Protein AF-A0A395CW14-F1 (afdb_monomer_lite)

Radius of gyration: 14.98 Å; chains: 1; bounding box: 39×24×45 Å

pLDDT: mean 94.55, std 5.89, range [63.41, 98.5]

Foldseek 3Di:
DVVVVVVVVVVVLVVLLVVDPQQVVCVVPPQADPCLSVDLALVSLVSSLVSLVVQLVVLVVCVVPPPRDPVSNSSSVSNNVSSVVSSVVSVVVVVD

Sequence (96 aa):
MAAHARKALETSLSASVAAYRRTEFLRAFHRLSAETIAAETTEAARAILRELERALRAERARAGHWTYDLDRHISLLVAFRAEQARAARIGAKIRR

Structure (mmCIF, N/CA/C/O backbone):
data_AF-A0A395CW14-F1
#
_entry.id   AF-A0A395CW14-F1
#
loop_
_atom_site.group_PDB
_atom_site.id
_atom_site.type_symbol
_atom_site.label_atom_id
_atom_site.label_alt_id
_atom_site.label_comp_id
_atom_site.label_asym_id
_atom_site.label_entity_id
_atom_site.label_seq_id
_atom_site.pdbx_PDB_ins_code
_atom_site.Cartn_x
_atom_site.Cartn_y
_atom_site.Cartn_z
_atom_site.occupancy
_atom_site.B_iso_or_equiv
_atom_site.auth_seq_id
_atom_site.auth_comp_id
_atom_site.auth_asym_id
_atom_site.auth_atom_id
_atom_site.pdbx_PDB_model_num
ATOM 1 N N . MET A 1 1 ? -3.590 7.262 -30.203 1.00 63.62 1 MET A N 1
ATOM 2 C CA . MET A 1 1 ? -2.984 6.069 -29.562 1.00 63.62 1 MET A CA 1
ATOM 3 C C . MET A 1 1 ? -2.632 6.280 -28.085 1.00 63.62 1 MET A C 1
ATOM 5 O O . MET A 1 1 ? -3.138 5.524 -27.267 1.00 63.62 1 MET A O 1
ATOM 9 N N . ALA A 1 2 ? -1.866 7.313 -27.706 1.00 78.69 2 ALA A N 1
ATOM 10 C CA . ALA A 1 2 ? -1.435 7.530 -26.311 1.00 78.69 2 ALA A CA 1
ATOM 11 C C . ALA A 1 2 ? -2.580 7.602 -25.271 1.00 78.69 2 ALA A C 1
ATOM 13 O O . ALA A 1 2 ? -2.474 7.024 -24.192 1.00 78.69 2 ALA A O 1
ATOM 14 N N . ALA A 1 3 ? -3.709 8.238 -25.609 1.00 86.81 3 ALA A N 1
ATOM 15 C CA . ALA A 1 3 ? -4.866 8.333 -24.709 1.00 86.81 3 ALA A CA 1
ATOM 16 C C . ALA A 1 3 ? -5.520 6.970 -24.401 1.00 86.81 3 ALA A C 1
ATOM 18 O O . ALA A 1 3 ? -5.942 6.723 -23.275 1.00 86.81 3 ALA A O 1
ATOM 19 N N . HIS A 1 4 ? -5.567 6.067 -25.385 1.00 90.00 4 HIS A N 1
ATOM 20 C CA . HIS A 1 4 ? -6.152 4.734 -25.209 1.00 90.00 4 HIS A CA 1
ATOM 21 C C . HIS A 1 4 ? -5.245 3.847 -24.349 1.00 90.00 4 HIS A C 1
ATOM 23 O O . HIS A 1 4 ? -5.732 3.166 -23.451 1.00 90.00 4 HIS A O 1
ATOM 29 N N . ALA A 1 5 ? -3.927 3.926 -24.565 1.00 90.06 5 ALA A N 1
ATOM 30 C CA . ALA A 1 5 ? -2.941 3.224 -23.747 1.00 90.06 5 ALA A CA 1
ATOM 31 C C . ALA A 1 5 ? -3.001 3.665 -22.277 1.00 90.06 5 ALA A C 1
ATOM 33 O O . ALA A 1 5 ? -3.029 2.829 -21.376 1.00 90.06 5 ALA A O 1
ATOM 34 N N . ARG A 1 6 ? -3.105 4.978 -22.029 1.00 92.94 6 ARG A N 1
ATOM 35 C CA . ARG A 1 6 ? -3.273 5.513 -20.674 1.00 92.94 6 ARG A CA 1
ATOM 36 C C . ARG A 1 6 ? -4.542 4.990 -20.004 1.00 92.94 6 ARG A C 1
ATOM 38 O O . ARG A 1 6 ? -4.471 4.519 -18.875 1.00 92.94 6 ARG A O 1
ATOM 45 N N . LYS A 1 7 ? -5.677 5.035 -20.707 1.00 93.75 7 LYS A N 1
ATOM 46 C CA . LYS A 1 7 ? -6.955 4.544 -20.178 1.00 93.75 7 LYS A CA 1
ATOM 47 C C . LYS A 1 7 ? -6.880 3.058 -19.818 1.00 93.75 7 LYS A C 1
ATOM 49 O O . LYS A 1 7 ? -7.303 2.680 -18.733 1.00 93.75 7 LYS A O 1
ATOM 54 N N . ALA A 1 8 ? -6.296 2.234 -20.688 1.00 93.88 8 ALA A N 1
ATOM 55 C CA . ALA A 1 8 ? -6.107 0.809 -20.424 1.00 93.88 8 ALA A CA 1
ATOM 56 C C . ALA A 1 8 ? -5.228 0.560 -19.185 1.00 93.88 8 ALA A C 1
ATOM 58 O O . ALA A 1 8 ? -5.577 -0.264 -18.339 1.00 93.88 8 ALA A O 1
ATOM 59 N N . LEU A 1 9 ? -4.133 1.315 -19.034 1.00 90.88 9 LEU A N 1
ATOM 60 C CA . LEU A 1 9 ? -3.267 1.241 -17.856 1.00 90.88 9 LEU A CA 1
ATOM 61 C C . LEU A 1 9 ? -4.009 1.638 -16.573 1.00 90.88 9 LEU A C 1
ATOM 63 O O . LEU A 1 9 ? -3.901 0.949 -15.563 1.00 90.88 9 LEU A O 1
ATOM 67 N N . GLU A 1 10 ? -4.771 2.731 -16.605 1.00 93.19 10 GLU A N 1
ATOM 68 C CA . GLU A 1 10 ? -5.565 3.188 -15.461 1.00 93.19 10 GLU A CA 1
ATOM 69 C C . GLU A 1 10 ? -6.616 2.142 -15.057 1.00 93.19 10 GLU A C 1
ATOM 71 O O . GLU A 1 10 ? -6.754 1.847 -13.868 1.00 93.19 10 GLU A O 1
ATOM 76 N N . THR A 1 11 ? -7.292 1.517 -16.029 1.00 95.44 11 THR A N 1
ATOM 77 C CA . THR A 1 11 ? -8.221 0.404 -15.783 1.00 95.44 11 THR A CA 1
ATOM 78 C C . THR A 1 11 ? -7.513 -0.792 -15.151 1.00 95.44 11 THR A C 1
ATOM 80 O O . THR A 1 11 ? -7.975 -1.294 -14.127 1.00 95.44 11 THR A O 1
ATOM 83 N N . SER A 1 12 ? -6.374 -1.217 -15.706 1.00 94.50 12 SER A N 1
ATOM 84 C CA . SER A 1 12 ? -5.598 -2.332 -15.152 1.00 94.50 12 SER A CA 1
ATOM 85 C C . SER A 1 12 ? -5.141 -2.042 -13.725 1.00 94.50 12 SER A C 1
ATOM 87 O O . SER A 1 12 ? -5.238 -2.902 -12.858 1.00 94.50 12 SER A O 1
ATOM 89 N N . LEU A 1 13 ? -4.679 -0.822 -13.455 1.00 92.75 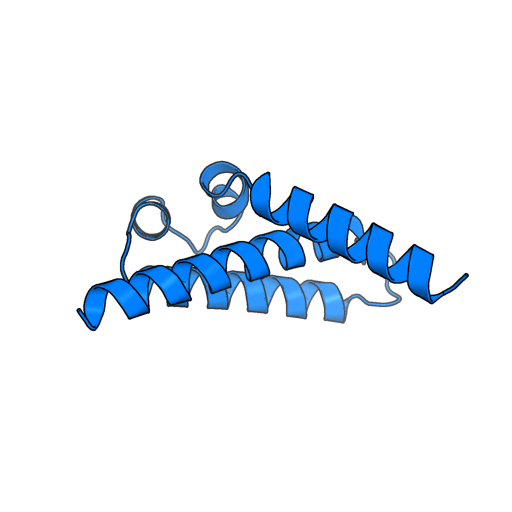13 LEU A N 1
ATOM 90 C CA . LEU A 1 13 ? -4.203 -0.434 -12.135 1.00 92.75 13 LEU A CA 1
ATOM 91 C C . LEU A 1 13 ? -5.341 -0.368 -11.112 1.00 92.75 13 LEU A C 1
ATOM 93 O O . LEU A 1 13 ? -5.164 -0.784 -9.969 1.00 92.75 13 LEU A O 1
ATOM 97 N N . SER A 1 14 ? -6.513 0.122 -11.521 1.00 94.38 14 SER A N 1
ATOM 98 C CA . SER A 1 14 ? -7.715 0.108 -10.686 1.00 94.38 14 SER A CA 1
ATOM 99 C C . SER A 1 14 ? -8.144 -1.322 -10.345 1.00 94.38 14 SER A C 1
ATOM 101 O O . SER A 1 14 ? -8.418 -1.605 -9.178 1.00 94.38 14 SER A O 1
ATOM 103 N N . ALA A 1 15 ? -8.111 -2.236 -11.321 1.00 95.56 15 ALA A N 1
ATOM 104 C CA . ALA A 1 15 ? -8.383 -3.653 -11.095 1.00 95.56 15 ALA A CA 1
ATOM 105 C C . ALA A 1 15 ? -7.368 -4.284 -10.125 1.00 95.56 15 ALA A C 1
ATOM 107 O O . ALA A 1 15 ? -7.769 -4.974 -9.190 1.00 95.56 15 ALA A O 1
ATOM 108 N N . SER A 1 16 ? -6.072 -3.985 -10.267 1.00 95.75 16 SER A N 1
ATOM 109 C CA . SER A 1 16 ? -5.040 -4.474 -9.342 1.00 95.75 16 SER A CA 1
ATOM 110 C C . SER A 1 16 ? -5.226 -3.947 -7.917 1.00 95.75 16 SER A C 1
ATOM 112 O O . SER A 1 16 ? -5.056 -4.698 -6.960 1.00 95.75 16 SER A O 1
ATOM 114 N N . VAL A 1 17 ? -5.616 -2.677 -7.753 1.00 96.75 17 VAL A N 1
ATOM 115 C CA . VAL A 1 17 ? -5.950 -2.101 -6.437 1.00 96.75 17 VAL A CA 1
ATOM 116 C C . VAL A 1 17 ? -7.159 -2.803 -5.819 1.00 96.75 17 VAL A C 1
ATOM 118 O O . VAL A 1 17 ? -7.152 -3.065 -4.619 1.00 96.75 17 VAL A O 1
ATOM 121 N N . ALA A 1 18 ? -8.175 -3.144 -6.614 1.00 94.38 18 ALA A N 1
ATOM 122 C CA . ALA A 1 18 ? -9.331 -3.900 -6.135 1.00 94.38 18 ALA A CA 1
ATOM 123 C C . ALA A 1 18 ? -8.978 -5.353 -5.760 1.00 94.38 18 ALA A C 1
ATOM 125 O O . ALA A 1 18 ? -9.526 -5.885 -4.797 1.00 94.38 18 ALA A O 1
ATOM 126 N N . ALA A 1 19 ? -8.042 -5.979 -6.479 1.00 96.00 19 ALA A N 1
ATOM 127 C CA . ALA A 1 19 ? -7.586 -7.350 -6.239 1.00 96.00 19 ALA A CA 1
ATOM 128 C C . ALA A 1 19 ? -6.517 -7.477 -5.133 1.00 96.00 19 ALA A C 1
ATOM 130 O O . ALA A 1 19 ? -6.070 -8.583 -4.824 1.00 96.00 19 ALA A O 1
ATOM 131 N N . TYR A 1 20 ? -6.086 -6.364 -4.537 1.00 97.31 20 TYR A N 1
ATOM 132 C CA . TYR A 1 20 ? -5.025 -6.335 -3.536 1.00 97.31 20 TYR A CA 1
ATOM 133 C C . TYR A 1 20 ? -5.377 -7.147 -2.276 1.00 97.31 20 TYR A C 1
ATOM 135 O O . TYR A 1 20 ? -6.256 -6.796 -1.483 1.00 97.31 20 TYR A O 1
ATOM 143 N N . ARG A 1 21 ? -4.618 -8.225 -2.047 1.00 97.19 21 ARG A N 1
ATOM 144 C CA . ARG A 1 21 ? -4.740 -9.099 -0.873 1.00 97.19 21 ARG A CA 1
ATOM 145 C C . ARG A 1 21 ? -3.905 -8.578 0.290 1.00 97.19 21 ARG A C 1
ATOM 147 O O . ARG A 1 21 ? -2.786 -9.022 0.543 1.00 97.19 21 ARG A O 1
ATOM 154 N N . ARG A 1 22 ? -4.488 -7.628 1.019 1.00 96.81 22 ARG A N 1
ATOM 155 C CA . ARG A 1 22 ? -3.839 -6.871 2.097 1.00 96.81 22 ARG A CA 1
ATOM 156 C C . ARG A 1 22 ? -3.011 -7.703 3.071 1.00 96.81 22 ARG A C 1
ATOM 158 O O . ARG A 1 22 ? -1.836 -7.421 3.278 1.00 96.81 22 ARG A O 1
ATOM 165 N N . THR A 1 23 ? -3.622 -8.710 3.685 1.00 96.50 23 THR A N 1
ATOM 166 C CA . THR A 1 23 ? -2.962 -9.493 4.735 1.00 96.50 23 THR A CA 1
ATOM 167 C C . THR A 1 23 ? -1.803 -10.323 4.190 1.00 96.50 23 THR A C 1
ATOM 169 O O . THR A 1 23 ? -0.774 -10.413 4.847 1.00 96.50 23 THR A O 1
ATOM 172 N N . GLU A 1 24 ? -1.942 -10.908 3.000 1.00 96.62 24 GLU A N 1
ATOM 173 C CA . GLU A 1 24 ? -0.872 -11.685 2.360 1.00 96.62 24 GLU A CA 1
ATOM 174 C C . GLU A 1 24 ? 0.316 -10.784 2.008 1.00 96.62 24 GLU A C 1
ATOM 176 O O . GLU A 1 24 ? 1.457 -11.106 2.331 1.00 96.62 24 GLU A O 1
ATOM 181 N N . PHE A 1 25 ? 0.041 -9.613 1.431 1.00 97.81 25 PHE A N 1
ATOM 182 C CA . PHE A 1 25 ? 1.076 -8.674 1.013 1.00 97.81 25 PHE A CA 1
ATOM 183 C C . PHE A 1 25 ? 1.832 -8.058 2.198 1.00 97.81 25 PHE A C 1
ATOM 185 O O . PHE A 1 25 ? 3.063 -8.027 2.217 1.00 97.81 25 PHE A O 1
ATOM 192 N N . LEU A 1 26 ? 1.109 -7.576 3.216 1.00 97.94 26 LEU A N 1
ATOM 193 C CA . LEU A 1 26 ? 1.720 -6.875 4.348 1.00 97.94 26 LEU A CA 1
ATOM 194 C C . LEU A 1 26 ? 2.502 -7.805 5.283 1.00 97.94 26 LEU A C 1
ATOM 196 O O . LEU A 1 26 ? 3.414 -7.332 5.957 1.00 97.94 26 LEU A O 1
ATOM 200 N N . ARG A 1 27 ? 2.230 -9.119 5.285 1.00 96.94 27 ARG A N 1
ATOM 201 C CA . ARG A 1 27 ? 3.018 -10.106 6.051 1.00 96.94 27 ARG A CA 1
A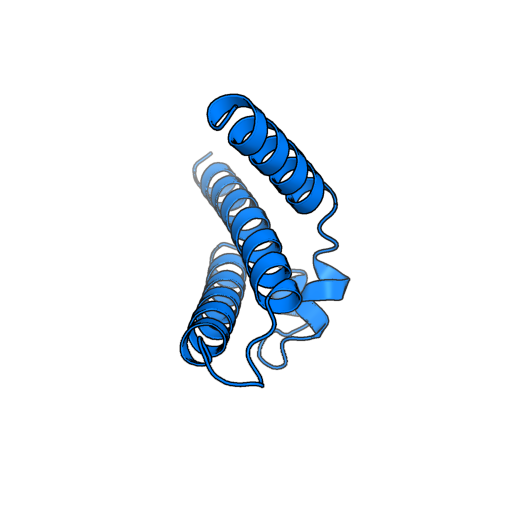TOM 202 C C . ARG A 1 27 ? 4.497 -10.142 5.658 1.00 96.94 27 ARG A C 1
ATOM 204 O O . ARG A 1 27 ? 5.319 -10.539 6.475 1.00 96.94 27 ARG A O 1
ATOM 211 N N . ALA A 1 28 ? 4.851 -9.703 4.449 1.00 95.69 28 ALA A N 1
ATOM 212 C CA . ALA A 1 28 ? 6.245 -9.611 4.017 1.00 95.69 28 ALA A CA 1
ATOM 213 C C . ALA A 1 28 ? 7.034 -8.480 4.717 1.00 95.69 28 ALA A C 1
ATOM 215 O O . ALA A 1 28 ? 8.262 -8.423 4.621 1.00 95.69 28 ALA A O 1
ATOM 216 N N . PHE A 1 29 ? 6.360 -7.566 5.423 1.00 97.19 29 PHE A N 1
ATOM 217 C CA . PHE A 1 29 ? 6.987 -6.438 6.107 1.00 97.19 29 PHE A CA 1
ATOM 218 C C . PHE A 1 29 ? 7.259 -6.772 7.574 1.00 97.19 29 PHE A C 1
ATOM 220 O O . PHE A 1 29 ? 6.393 -6.624 8.427 1.00 97.19 29 PHE A O 1
ATOM 227 N N . HIS A 1 30 ? 8.507 -7.118 7.893 1.00 94.56 30 HIS A N 1
ATOM 228 C CA . HIS A 1 30 ? 8.948 -7.451 9.258 1.00 94.56 30 HIS A CA 1
ATOM 229 C C . HIS A 1 30 ? 8.684 -6.365 10.321 1.00 94.56 30 HIS A C 1
ATOM 231 O O . HIS A 1 30 ? 8.675 -6.668 11.509 1.00 94.56 30 HIS A O 1
ATOM 237 N N . ARG A 1 31 ? 8.500 -5.096 9.923 1.00 95.50 31 ARG A N 1
ATOM 238 C CA . ARG A 1 31 ? 8.176 -3.990 10.846 1.00 95.50 31 ARG A CA 1
ATOM 239 C C . ARG A 1 31 ? 6.687 -3.856 11.157 1.00 95.50 31 ARG A C 1
ATOM 241 O O . ARG A 1 31 ? 6.325 -3.033 11.992 1.00 95.50 31 ARG A O 1
ATOM 248 N N . LEU A 1 32 ? 5.830 -4.608 10.471 1.00 97.38 32 LEU A N 1
ATOM 249 C CA . LEU A 1 32 ? 4.392 -4.603 10.694 1.00 97.38 32 LEU A CA 1
ATOM 250 C C . LEU A 1 32 ? 4.008 -5.864 11.466 1.00 97.38 32 LEU A C 1
ATOM 252 O O . LEU A 1 32 ? 4.177 -6.978 10.976 1.00 97.38 32 LEU A O 1
ATOM 256 N N . SER A 1 33 ? 3.479 -5.682 12.675 1.00 96.94 33 SER A N 1
ATOM 257 C CA . SER A 1 33 ? 2.943 -6.794 13.458 1.00 96.94 33 SER A CA 1
ATOM 258 C C . SER A 1 33 ? 1.581 -7.242 12.915 1.00 96.94 33 SER A C 1
ATOM 260 O O . SER A 1 33 ? 0.889 -6.478 12.232 1.00 96.94 33 SER A O 1
ATOM 262 N N . ALA A 1 34 ? 1.163 -8.467 13.243 1.00 96.69 34 ALA A N 1
ATOM 263 C CA . ALA A 1 34 ? -0.153 -8.970 12.852 1.00 96.69 34 ALA A CA 1
ATOM 264 C C . ALA A 1 34 ? -1.289 -8.103 13.425 1.00 96.69 34 ALA A C 1
ATOM 266 O O . ALA A 1 34 ? -2.276 -7.855 12.734 1.00 96.69 34 ALA A O 1
ATOM 267 N N . GLU A 1 35 ? -1.118 -7.576 14.639 1.00 96.88 35 GLU A N 1
ATOM 268 C CA . GLU A 1 35 ? -2.057 -6.660 15.295 1.00 96.88 35 GLU A CA 1
ATOM 269 C C . GLU A 1 35 ? -2.125 -5.324 14.554 1.00 96.88 35 GLU A C 1
ATOM 271 O O . GLU A 1 35 ? -3.212 -4.815 14.298 1.00 96.88 35 GLU A O 1
ATOM 276 N N . THR A 1 36 ? -0.973 -4.784 14.139 1.00 97.38 36 THR A N 1
ATOM 277 C CA . THR A 1 36 ? -0.910 -3.548 13.340 1.00 97.38 36 THR A CA 1
ATOM 278 C C . THR A 1 36 ? -1.607 -3.737 11.997 1.00 97.38 36 THR A C 1
ATOM 280 O O . THR A 1 36 ? -2.329 -2.856 11.538 1.00 97.38 36 THR A O 1
ATOM 283 N N . ILE A 1 37 ? -1.424 -4.899 11.365 1.00 97.00 37 ILE A N 1
ATOM 284 C CA . ILE A 1 37 ? -2.132 -5.237 10.132 1.00 97.00 37 ILE A CA 1
ATOM 285 C C . ILE A 1 37 ? -3.633 -5.359 10.426 1.00 97.00 37 ILE A C 1
ATOM 287 O O . ILE A 1 37 ? -4.426 -4.785 9.693 1.00 97.00 37 ILE A O 1
ATOM 291 N N . ALA A 1 38 ? -4.068 -6.043 11.479 1.00 95.44 38 ALA A N 1
ATOM 292 C CA . ALA A 1 38 ? -5.494 -6.224 11.768 1.00 95.44 38 ALA A CA 1
ATOM 293 C C . ALA A 1 38 ? -6.222 -4.935 12.209 1.00 95.44 38 ALA A C 1
ATOM 295 O O . ALA A 1 38 ? -7.432 -4.827 12.016 1.00 95.44 38 ALA A O 1
ATOM 296 N N . ALA A 1 39 ? -5.510 -3.964 12.783 1.00 95.19 39 ALA A N 1
ATOM 297 C CA . ALA A 1 39 ? -6.102 -2.758 13.351 1.00 95.19 39 ALA A CA 1
ATOM 298 C C . ALA A 1 39 ? -6.705 -1.804 12.297 1.00 95.19 39 ALA A C 1
ATOM 300 O O . ALA A 1 39 ? -6.076 -1.452 11.299 1.00 95.19 39 ALA A O 1
ATOM 301 N N . GLU A 1 40 ? -7.912 -1.305 12.582 1.00 93.38 40 GLU A N 1
ATOM 302 C CA . GLU A 1 40 ? -8.618 -0.276 11.797 1.00 93.38 40 GLU A CA 1
ATOM 303 C C . GLU A 1 40 ? -8.498 1.101 12.472 1.00 93.38 40 GLU A C 1
ATOM 305 O O . GLU A 1 40 ? -9.491 1.781 12.738 1.00 93.38 40 GLU A O 1
ATOM 310 N N . THR A 1 41 ? -7.266 1.500 12.798 1.00 95.31 41 THR A N 1
ATOM 311 C CA . THR A 1 41 ? -6.960 2.784 13.449 1.00 95.31 41 THR A CA 1
ATOM 312 C C . THR A 1 41 ? -6.144 3.693 12.534 1.00 95.31 41 THR A C 1
ATOM 314 O O . THR A 1 41 ? -5.489 3.246 11.586 1.00 95.31 41 THR A O 1
ATOM 317 N N . THR A 1 42 ? -6.159 4.997 12.817 1.00 95.31 42 THR A N 1
ATOM 318 C CA . THR A 1 42 ? -5.360 5.974 12.060 1.00 95.31 42 THR A CA 1
ATOM 319 C C . THR A 1 42 ? -3.863 5.717 12.239 1.00 95.31 42 THR A C 1
ATOM 321 O O . THR A 1 42 ? -3.080 5.874 11.302 1.00 95.31 42 THR A O 1
ATOM 324 N N . GLU A 1 43 ? -3.452 5.287 13.428 1.00 96.25 43 GLU A N 1
ATOM 325 C CA . GLU A 1 43 ? -2.069 4.988 13.794 1.00 96.25 43 GLU A CA 1
ATOM 326 C C . GLU A 1 43 ? -1.540 3.797 12.992 1.00 96.25 43 GLU A C 1
ATOM 328 O O . GLU A 1 43 ? -0.461 3.892 12.398 1.00 96.25 43 GLU A O 1
ATOM 333 N N . ALA A 1 44 ? -2.329 2.721 12.906 1.00 97.19 44 ALA A N 1
ATOM 334 C CA . ALA A 1 44 ? -2.008 1.540 12.113 1.00 97.19 44 ALA A CA 1
ATOM 335 C C . ALA A 1 44 ? -1.921 1.876 10.618 1.00 97.19 44 ALA A C 1
ATOM 337 O O . ALA A 1 44 ? -0.932 1.543 9.963 1.00 97.19 44 ALA A O 1
ATOM 338 N N . ALA A 1 45 ? -2.895 2.627 10.092 1.00 97.31 45 ALA A N 1
ATOM 339 C CA . ALA A 1 45 ? -2.883 3.073 8.701 1.00 97.31 45 ALA A CA 1
ATOM 340 C C . ALA A 1 45 ? -1.631 3.907 8.372 1.00 97.31 45 ALA A C 1
ATOM 342 O O . ALA A 1 45 ? -0.976 3.684 7.353 1.00 97.31 45 ALA A O 1
ATOM 343 N N . ARG A 1 46 ? -1.239 4.829 9.264 1.00 97.56 46 ARG A N 1
ATOM 344 C CA . ARG A 1 46 ? -0.004 5.614 9.112 1.00 97.56 46 ARG A CA 1
ATOM 345 C C . ARG A 1 46 ? 1.247 4.736 9.163 1.00 97.56 46 ARG A C 1
ATOM 347 O O . ARG A 1 46 ? 2.179 4.988 8.405 1.00 97.56 46 ARG A O 1
ATOM 354 N N . ALA A 1 47 ? 1.298 3.734 10.042 1.00 98.12 47 ALA A N 1
ATOM 355 C CA . ALA A 1 47 ? 2.435 2.818 10.132 1.00 98.12 47 ALA A CA 1
ATOM 356 C C . ALA A 1 47 ? 2.625 2.014 8.840 1.00 98.12 47 ALA A C 1
ATOM 358 O O . ALA A 1 47 ? 3.733 1.967 8.306 1.00 98.12 47 ALA A O 1
ATOM 359 N N . ILE A 1 48 ? 1.534 1.472 8.297 1.00 98.44 48 ILE A N 1
ATOM 360 C CA . ILE A 1 48 ? 1.541 0.721 7.038 1.00 98.44 48 ILE A CA 1
ATOM 361 C C . ILE A 1 48 ? 2.000 1.608 5.875 1.00 98.44 48 ILE A C 1
ATOM 363 O O . ILE A 1 48 ? 2.902 1.227 5.130 1.00 98.44 48 ILE A O 1
ATOM 367 N N . LEU A 1 49 ? 1.435 2.815 5.743 1.00 98.44 49 LEU A N 1
ATOM 368 C CA . LEU A 1 49 ? 1.814 3.748 4.677 1.00 98.44 49 LEU A CA 1
ATOM 369 C C . LEU A 1 49 ? 3.301 4.120 4.734 1.00 98.44 49 LEU A C 1
ATOM 371 O O . LEU A 1 49 ? 3.960 4.127 3.696 1.00 98.44 49 LEU A O 1
ATOM 375 N N . ARG A 1 50 ? 3.855 4.357 5.931 1.00 98.38 50 ARG A N 1
ATOM 376 C CA . ARG A 1 50 ? 5.289 4.650 6.096 1.00 98.38 50 ARG A CA 1
ATOM 377 C C . ARG A 1 50 ? 6.183 3.510 5.608 1.00 98.38 50 ARG A C 1
ATOM 379 O O . ARG A 1 50 ? 7.176 3.773 4.931 1.00 98.38 50 ARG A O 1
ATOM 386 N N . GLU A 1 51 ? 5.846 2.260 5.920 1.00 98.50 51 GLU A N 1
ATOM 387 C CA . GLU A 1 51 ? 6.640 1.114 5.460 1.00 98.50 51 GLU A CA 1
ATOM 388 C C . GLU A 1 51 ? 6.537 0.907 3.943 1.00 98.50 51 GLU A C 1
ATOM 390 O O . GLU A 1 51 ? 7.549 0.635 3.291 1.00 98.50 51 GLU A O 1
ATOM 395 N N . LEU A 1 52 ? 5.354 1.116 3.356 1.00 98.44 52 LEU A N 1
ATOM 396 C CA . LEU A 1 52 ? 5.168 1.065 1.903 1.00 98.44 52 LEU A CA 1
ATOM 397 C C . LEU A 1 52 ? 5.963 2.164 1.187 1.00 98.44 52 LEU A C 1
ATOM 399 O O . LEU A 1 52 ? 6.654 1.879 0.209 1.00 98.44 52 LEU A O 1
ATOM 403 N N . GLU A 1 53 ? 5.943 3.400 1.693 1.00 98.31 53 GLU A N 1
ATOM 404 C CA . GLU A 1 53 ? 6.763 4.488 1.148 1.00 98.31 53 GLU A CA 1
ATOM 405 C C . GLU A 1 53 ? 8.253 4.183 1.240 1.00 98.31 53 GLU A C 1
ATOM 407 O O . GLU A 1 53 ? 8.998 4.420 0.288 1.00 98.31 53 GLU A O 1
ATOM 412 N N . ARG A 1 54 ? 8.703 3.650 2.379 1.00 98.19 54 ARG A N 1
ATOM 413 C CA . ARG A 1 54 ? 10.098 3.255 2.563 1.00 98.19 54 ARG A CA 1
ATOM 414 C C . ARG A 1 54 ? 10.508 2.208 1.532 1.00 98.19 54 ARG A C 1
ATOM 416 O O . ARG A 1 54 ? 11.570 2.349 0.926 1.00 98.19 54 ARG A O 1
ATOM 423 N N . ALA A 1 55 ? 9.681 1.188 1.318 1.00 98.00 55 ALA A N 1
ATOM 424 C CA . ALA A 1 55 ? 9.942 0.154 0.323 1.00 98.00 55 ALA A CA 1
ATOM 425 C C . ALA A 1 55 ? 9.944 0.716 -1.108 1.00 98.0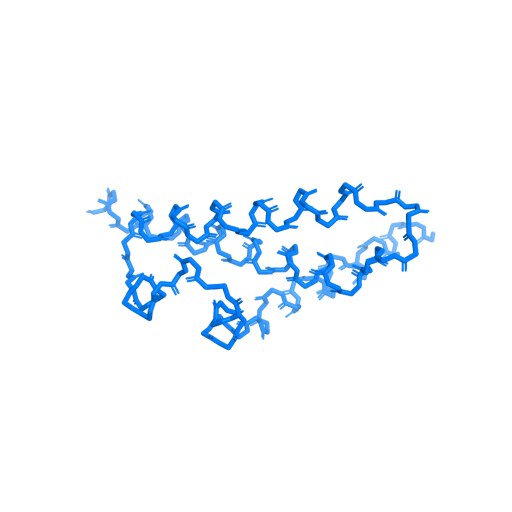0 55 ALA A C 1
ATOM 427 O O . ALA A 1 55 ? 10.851 0.398 -1.873 1.00 98.00 55 ALA A O 1
ATOM 428 N N . LEU A 1 56 ? 9.004 1.604 -1.450 1.00 97.94 56 LEU A N 1
ATOM 429 C CA . LEU A 1 56 ? 8.965 2.285 -2.751 1.00 97.94 56 LEU A CA 1
ATOM 430 C C . LEU A 1 56 ? 10.224 3.114 -3.010 1.00 97.94 56 LEU A C 1
ATOM 432 O O . LEU A 1 56 ? 10.795 3.040 -4.098 1.00 97.94 56 LEU A O 1
ATOM 436 N N . ARG A 1 57 ? 10.672 3.891 -2.017 1.00 97.62 57 ARG A N 1
ATOM 437 C CA . ARG A 1 57 ? 11.900 4.693 -2.121 1.00 97.62 57 ARG A CA 1
ATOM 438 C C . ARG A 1 57 ? 13.129 3.802 -2.271 1.00 97.62 57 ARG A C 1
ATOM 440 O O . ARG A 1 57 ? 13.968 4.086 -3.118 1.00 97.62 57 ARG A O 1
ATOM 447 N N . ALA A 1 58 ? 13.213 2.725 -1.490 1.00 96.81 58 ALA A N 1
ATOM 448 C CA . ALA A 1 58 ? 14.313 1.770 -1.576 1.00 96.81 58 ALA A CA 1
ATOM 449 C C . ALA A 1 58 ? 14.374 1.082 -2.947 1.00 96.81 58 ALA A C 1
ATOM 451 O 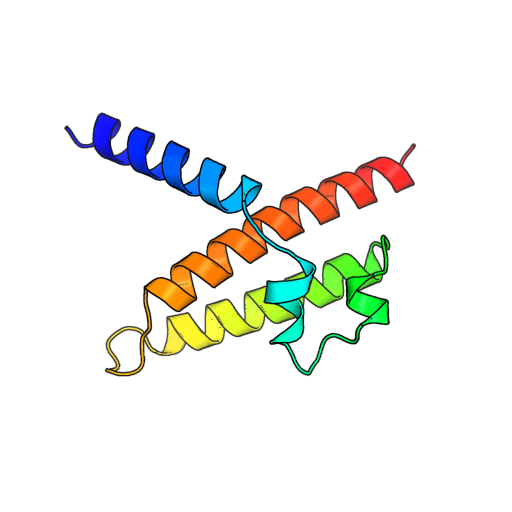O . ALA A 1 58 ? 15.461 0.911 -3.488 1.00 96.81 58 ALA A O 1
ATOM 452 N N . GLU A 1 59 ? 13.224 0.726 -3.524 1.00 97.69 59 GLU A N 1
ATOM 453 C CA . GLU A 1 59 ? 13.171 0.130 -4.859 1.00 97.69 59 GLU A CA 1
ATOM 454 C C . GLU A 1 59 ? 13.537 1.146 -5.942 1.00 97.69 59 GLU A C 1
ATOM 456 O O . GLU A 1 59 ? 14.381 0.883 -6.791 1.00 97.69 59 GLU A O 1
ATOM 461 N N . ARG A 1 60 ? 12.992 2.365 -5.868 1.00 96.19 60 ARG A N 1
ATOM 462 C CA . ARG A 1 60 ? 13.318 3.439 -6.816 1.00 96.19 60 ARG A CA 1
ATOM 463 C C . ARG A 1 60 ? 14.796 3.836 -6.772 1.00 96.19 60 ARG A C 1
ATOM 465 O O . ARG A 1 60 ? 15.346 4.200 -7.805 1.00 96.19 60 ARG A O 1
ATOM 472 N N . ALA A 1 61 ? 15.446 3.748 -5.613 1.00 96.81 61 ALA A N 1
ATOM 473 C CA . ALA A 1 61 ? 16.881 4.001 -5.480 1.00 96.81 61 ALA A CA 1
ATOM 474 C C . ALA A 1 61 ? 17.748 2.996 -6.262 1.00 96.81 61 ALA A C 1
ATOM 476 O O . ALA A 1 61 ? 18.905 3.291 -6.540 1.00 96.81 61 ALA A O 1
ATOM 477 N N . ARG A 1 62 ? 17.196 1.835 -6.644 1.00 95.44 62 ARG A N 1
ATOM 478 C CA . ARG A 1 62 ? 17.861 0.844 -7.502 1.00 95.44 62 ARG A CA 1
ATOM 479 C C . ARG A 1 62 ? 17.686 1.121 -8.991 1.00 95.44 62 ARG A C 1
ATOM 481 O O . ARG A 1 62 ? 18.189 0.340 -9.783 1.00 95.44 62 ARG A O 1
ATOM 488 N N . ALA A 1 63 ? 16.979 2.174 -9.405 1.00 92.75 63 ALA A N 1
ATOM 489 C CA . ALA A 1 63 ? 16.725 2.434 -10.822 1.00 92.75 63 ALA A CA 1
ATOM 490 C C . ALA A 1 63 ? 18.029 2.435 -11.648 1.00 92.75 63 ALA A C 1
ATOM 492 O O . ALA A 1 63 ? 18.984 3.131 -11.315 1.00 92.75 63 ALA A O 1
ATOM 493 N N . GLY A 1 64 ? 18.061 1.636 -12.719 1.00 91.12 64 GLY A N 1
ATOM 494 C CA . GLY A 1 64 ? 19.255 1.439 -13.554 1.00 91.12 64 GLY A CA 1
ATOM 495 C C . GLY A 1 64 ? 20.259 0.408 -13.019 1.00 91.12 64 GLY A C 1
ATOM 496 O O . GLY A 1 64 ? 21.211 0.075 -13.717 1.00 91.12 64 GLY A O 1
ATOM 497 N N . HIS A 1 65 ? 20.044 -0.134 -11.821 1.00 94.25 65 HIS A N 1
ATOM 498 C CA . HIS A 1 65 ? 20.789 -1.264 -11.276 1.00 94.25 65 HIS A CA 1
ATOM 499 C C . HIS A 1 65 ? 20.092 -2.582 -11.640 1.00 94.25 65 HIS A C 1
ATOM 501 O O . HIS A 1 65 ? 18.867 -2.650 -11.712 1.00 94.25 65 HIS A O 1
ATOM 507 N N . TRP A 1 66 ? 20.860 -3.658 -11.809 1.00 92.75 66 TRP A N 1
ATOM 508 C CA . TRP A 1 66 ? 20.340 -4.980 -12.191 1.00 92.75 66 TRP A CA 1
ATOM 509 C C . TRP A 1 66 ? 19.374 -5.597 -11.164 1.00 92.75 66 TRP A C 1
ATOM 511 O O . TRP A 1 66 ? 18.651 -6.531 -11.484 1.00 92.75 66 TRP A O 1
ATOM 521 N N . THR A 1 67 ? 19.355 -5.077 -9.932 1.00 94.00 67 THR A N 1
ATOM 522 C CA . THR A 1 67 ? 18.418 -5.492 -8.873 1.00 94.00 67 THR A CA 1
ATOM 523 C C . THR A 1 67 ? 17.119 -4.692 -8.847 1.00 94.00 67 THR A C 1
ATOM 525 O O . THR A 1 67 ? 16.305 -4.927 -7.957 1.00 94.00 67 THR A O 1
ATOM 528 N N . TYR A 1 68 ? 16.931 -3.728 -9.754 1.00 96.25 68 TYR A N 1
ATOM 529 C CA . TYR A 1 68 ? 15.651 -3.046 -9.892 1.00 96.25 68 TYR A CA 1
ATOM 530 C C . TYR A 1 68 ? 14.599 -4.016 -10.417 1.00 96.25 68 TYR A C 1
ATOM 532 O O . TYR A 1 68 ? 14.745 -4.576 -11.503 1.00 96.25 68 TYR A O 1
ATOM 540 N N . ASP A 1 69 ? 13.521 -4.164 -9.662 1.00 96.38 69 ASP A N 1
ATOM 541 C CA . ASP A 1 69 ? 12.411 -5.037 -10.009 1.00 96.38 69 ASP A CA 1
ATOM 542 C C . ASP A 1 69 ? 11.153 -4.193 -10.268 1.00 96.38 69 ASP A C 1
ATOM 544 O O . ASP A 1 69 ? 10.557 -3.596 -9.360 1.00 96.38 69 ASP A O 1
ATOM 548 N N . LEU A 1 70 ? 10.754 -4.126 -11.544 1.00 93.69 70 LEU A N 1
ATOM 549 C CA . LEU A 1 70 ? 9.576 -3.377 -11.977 1.00 93.69 70 LEU A CA 1
ATOM 550 C C . LEU A 1 70 ? 8.280 -3.985 -11.427 1.00 93.69 70 LEU A C 1
ATOM 552 O O . LEU A 1 70 ? 7.384 -3.236 -11.032 1.00 93.69 70 LEU A O 1
ATOM 556 N N . ASP A 1 71 ? 8.183 -5.310 -11.349 1.00 94.62 71 ASP A N 1
ATOM 557 C CA . ASP A 1 71 ? 6.990 -5.999 -10.850 1.00 94.62 71 ASP A CA 1
ATOM 558 C C . ASP A 1 71 ? 6.820 -5.747 -9.354 1.00 94.62 71 ASP A C 1
ATOM 560 O O . ASP A 1 71 ? 5.720 -5.438 -8.873 1.00 94.62 71 ASP A O 1
ATOM 564 N N . ARG A 1 72 ? 7.932 -5.759 -8.612 1.00 96.12 72 ARG A N 1
ATOM 565 C CA . ARG A 1 72 ? 7.963 -5.329 -7.213 1.00 96.12 72 ARG A CA 1
ATOM 566 C C . ARG A 1 72 ? 7.549 -3.870 -7.065 1.00 96.12 72 ARG A C 1
ATOM 568 O O . ARG A 1 72 ? 6.753 -3.558 -6.176 1.00 96.12 72 ARG A O 1
ATOM 575 N N . HIS A 1 73 ? 8.047 -2.976 -7.918 1.00 96.75 73 HIS A N 1
ATOM 576 C CA . HIS A 1 73 ? 7.675 -1.561 -7.883 1.00 96.75 73 HIS A CA 1
ATOM 577 C C . HIS A 1 73 ? 6.171 -1.359 -8.119 1.00 96.75 73 HIS A C 1
ATOM 579 O O . HIS A 1 73 ? 5.513 -0.655 -7.349 1.00 96.75 73 HIS A O 1
ATOM 585 N N . ILE A 1 74 ? 5.608 -2.010 -9.140 1.00 95.69 74 ILE A N 1
ATOM 586 C CA . ILE A 1 74 ? 4.175 -1.955 -9.458 1.00 95.69 74 ILE A CA 1
ATOM 587 C C . ILE A 1 74 ? 3.348 -2.509 -8.294 1.00 95.69 74 ILE A C 1
ATOM 589 O O . ILE A 1 74 ? 2.381 -1.874 -7.872 1.00 95.69 74 ILE A O 1
ATOM 593 N N . SER A 1 75 ? 3.755 -3.642 -7.722 1.00 97.06 75 SER A N 1
ATOM 594 C CA . SER A 1 75 ? 3.061 -4.265 -6.591 1.00 97.06 75 SER A CA 1
ATOM 595 C C . SER A 1 75 ? 3.055 -3.365 -5.349 1.00 97.06 75 SER A C 1
ATOM 597 O O . SER A 1 75 ? 2.017 -3.191 -4.706 1.00 97.06 75 SER A O 1
ATOM 599 N N . LEU A 1 76 ? 4.184 -2.714 -5.044 1.00 98.00 76 LEU A N 1
ATOM 600 C CA . LEU A 1 76 ? 4.283 -1.724 -3.967 1.00 98.00 76 LEU A CA 1
ATOM 601 C C . LEU A 1 76 ? 3.400 -0.494 -4.225 1.00 98.00 76 LEU A C 1
ATOM 603 O O . LEU A 1 76 ? 2.760 0.002 -3.296 1.00 98.00 76 LEU A O 1
ATOM 607 N N . LEU A 1 77 ? 3.325 -0.011 -5.470 1.00 97.44 77 LEU A N 1
ATOM 608 C CA . LEU A 1 77 ? 2.452 1.107 -5.843 1.00 97.44 77 LEU A CA 1
ATOM 609 C C . LEU A 1 77 ? 0.968 0.755 -5.685 1.00 97.44 77 LEU A C 1
ATOM 611 O O . LEU A 1 77 ? 0.198 1.578 -5.183 1.00 97.44 77 LEU A O 1
ATOM 615 N N . VAL A 1 78 ? 0.565 -0.449 -6.098 1.00 98.19 78 VAL A N 1
ATOM 616 C CA . VAL A 1 78 ? -0.802 -0.965 -5.927 1.00 98.19 78 VAL A CA 1
ATOM 617 C C . VAL A 1 78 ? -1.170 -1.015 -4.445 1.00 98.19 78 VAL A C 1
ATOM 619 O O . VAL A 1 78 ? -2.187 -0.439 -4.054 1.00 98.19 78 VAL A O 1
ATOM 622 N N . ALA A 1 79 ? -0.317 -1.623 -3.615 1.00 98.38 79 ALA A N 1
ATOM 623 C CA . ALA A 1 79 ? -0.531 -1.706 -2.173 1.00 98.38 79 ALA A CA 1
ATOM 624 C C . ALA A 1 79 ? -0.629 -0.313 -1.531 1.00 98.38 79 ALA A C 1
ATOM 626 O O . ALA A 1 79 ? -1.557 -0.041 -0.772 1.00 98.38 79 ALA A O 1
ATOM 627 N N . PHE A 1 80 ? 0.272 0.607 -1.889 1.00 98.44 80 PHE A N 1
ATOM 628 C CA . PHE A 1 80 ? 0.262 1.976 -1.372 1.00 98.44 80 PHE A CA 1
ATOM 629 C C . PHE A 1 80 ? -1.037 2.717 -1.698 1.00 98.44 80 PHE A C 1
ATOM 631 O O . PHE A 1 80 ? -1.646 3.313 -0.809 1.00 98.44 80 PHE A O 1
ATOM 638 N N . ARG A 1 81 ? -1.517 2.636 -2.944 1.00 97.88 81 ARG A N 1
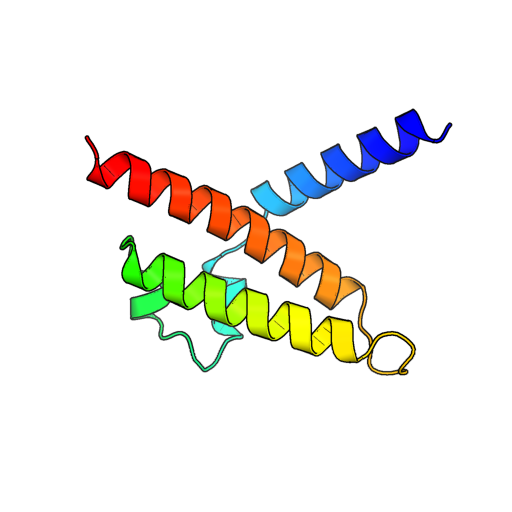ATOM 639 C CA . ARG A 1 81 ? -2.787 3.263 -3.348 1.00 97.88 81 ARG A CA 1
ATOM 640 C C . ARG A 1 81 ? -3.988 2.661 -2.618 1.00 97.88 81 ARG A C 1
ATOM 642 O O . ARG A 1 81 ? -4.866 3.403 -2.177 1.00 97.88 81 ARG A O 1
ATOM 649 N N . ALA A 1 82 ? -4.019 1.338 -2.461 1.00 98.00 82 ALA A N 1
ATOM 650 C CA . ALA A 1 82 ? -5.079 0.658 -1.723 1.00 98.00 82 ALA A CA 1
ATOM 651 C C . ALA A 1 82 ? -5.117 1.093 -0.245 1.00 98.00 82 ALA A C 1
ATOM 653 O O . ALA A 1 82 ? -6.188 1.401 0.291 1.00 98.00 82 ALA A O 1
ATOM 654 N N . GLU A 1 83 ? -3.953 1.184 0.404 1.00 98.19 83 GLU A N 1
ATOM 655 C CA . GLU A 1 83 ? -3.842 1.610 1.804 1.00 98.19 83 GLU A CA 1
ATOM 656 C C . GLU A 1 83 ? -4.124 3.108 1.990 1.00 98.19 83 GLU A C 1
ATOM 658 O O . GLU A 1 83 ? -4.727 3.486 2.992 1.00 98.19 83 GLU A O 1
ATOM 663 N N . GLN A 1 84 ? -3.809 3.970 1.015 1.00 97.69 84 GLN A N 1
ATOM 664 C CA . GLN A 1 84 ? -4.222 5.380 1.050 1.00 97.69 84 GLN A CA 1
ATOM 665 C C . GLN A 1 84 ? -5.748 5.520 1.038 1.00 97.69 84 GLN A C 1
ATOM 667 O O . GLN A 1 84 ? -6.320 6.238 1.862 1.00 97.69 84 GLN A O 1
ATOM 672 N N . ALA A 1 85 ? -6.426 4.794 0.143 1.00 95.94 85 ALA A N 1
ATOM 673 C CA . ALA A 1 85 ? -7.886 4.787 0.083 1.00 95.94 85 ALA A CA 1
ATOM 674 C C . ALA A 1 85 ? -8.510 4.216 1.369 1.00 95.94 85 ALA A C 1
ATOM 676 O O . ALA A 1 85 ? -9.569 4.667 1.811 1.00 95.94 85 ALA A O 1
ATOM 677 N N . ARG A 1 86 ? -7.862 3.229 2.003 1.00 95.31 86 ARG A N 1
ATOM 678 C CA . ARG A 1 86 ? -8.257 2.718 3.324 1.00 95.31 86 ARG A CA 1
ATOM 679 C C . ARG A 1 86 ? -8.085 3.767 4.422 1.00 95.31 86 ARG A C 1
ATOM 681 O O . ARG A 1 86 ? -9.037 4.008 5.161 1.00 95.31 86 ARG A O 1
ATOM 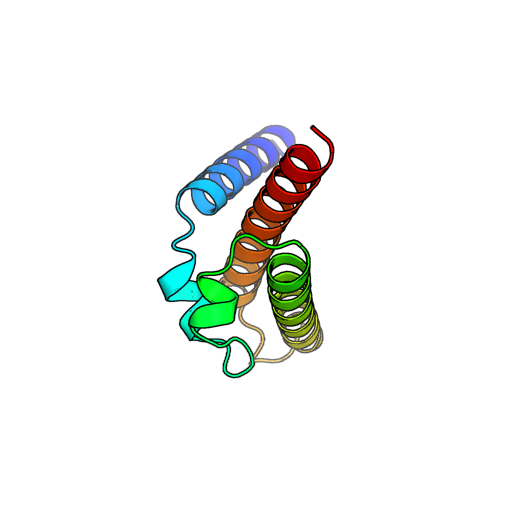688 N N . ALA A 1 87 ? -6.931 4.423 4.500 1.00 96.50 87 ALA A N 1
ATOM 689 C CA . ALA A 1 87 ? -6.656 5.463 5.489 1.00 96.50 87 ALA A CA 1
ATOM 690 C C . ALA A 1 87 ? -7.660 6.624 5.394 1.00 96.50 87 ALA A C 1
ATOM 692 O O . ALA A 1 87 ? -8.171 7.086 6.414 1.00 96.50 87 ALA A O 1
ATOM 693 N N . ALA A 1 88 ? -8.011 7.042 4.173 1.00 95.88 88 ALA A N 1
ATOM 694 C CA . ALA A 1 88 ? -9.027 8.067 3.941 1.00 95.88 88 ALA A CA 1
ATOM 695 C C . ALA A 1 88 ? -10.408 7.657 4.487 1.00 95.88 88 ALA A C 1
ATOM 697 O O . ALA A 1 88 ? -11.084 8.469 5.121 1.00 95.88 88 ALA A O 1
ATOM 698 N N . ARG A 1 89 ? -10.813 6.391 4.301 1.00 94.69 89 ARG A N 1
ATOM 699 C CA . ARG A 1 89 ? -12.070 5.849 4.851 1.00 94.69 89 ARG A CA 1
ATOM 700 C C . ARG A 1 89 ? -12.068 5.813 6.379 1.00 94.69 89 ARG A C 1
ATOM 702 O O . ARG A 1 89 ? -13.058 6.218 6.983 1.00 94.69 89 ARG A O 1
ATOM 709 N N . ILE A 1 90 ? -10.967 5.385 7.000 1.00 94.19 90 ILE A N 1
ATOM 710 C CA . ILE A 1 90 ? -10.810 5.379 8.466 1.00 94.19 90 ILE A CA 1
ATOM 711 C C . ILE A 1 90 ? -10.911 6.810 9.014 1.00 94.19 90 ILE A C 1
ATOM 713 O O . ILE A 1 90 ? -11.702 7.074 9.917 1.00 94.19 90 ILE A O 1
ATOM 717 N N . GLY A 1 91 ? -10.189 7.761 8.413 1.00 91.62 91 GLY A N 1
ATOM 718 C CA . GLY A 1 91 ? -10.240 9.168 8.818 1.00 91.62 91 GLY A CA 1
ATOM 719 C C . GLY A 1 91 ? -11.613 9.819 8.605 1.00 91.62 91 GLY A C 1
ATOM 720 O O . GLY A 1 91 ? -12.026 10.668 9.391 1.00 91.62 91 GLY A O 1
ATOM 721 N N . ALA A 1 92 ? -12.356 9.421 7.569 1.00 90.88 92 ALA A N 1
ATOM 722 C CA . ALA A 1 92 ? -13.737 9.860 7.373 1.00 90.88 92 ALA A CA 1
ATOM 723 C C . ALA A 1 92 ? -14.690 9.285 8.433 1.00 90.88 92 ALA A C 1
ATOM 725 O O . ALA A 1 92 ? -15.572 10.005 8.890 1.00 90.88 92 ALA A O 1
ATOM 726 N N . LYS A 1 93 ? -14.492 8.026 8.848 1.00 87.62 93 LYS A N 1
ATOM 727 C CA . LYS A 1 93 ? -15.287 7.376 9.899 1.00 87.62 93 LYS A CA 1
ATOM 728 C C . LYS A 1 93 ? -15.098 8.036 11.266 1.00 87.62 93 LYS A C 1
ATOM 730 O O . LYS A 1 93 ? -16.068 8.156 11.988 1.00 87.62 93 LYS A O 1
ATOM 735 N N . ILE A 1 94 ? -13.883 8.473 11.598 1.00 83.38 94 ILE A N 1
ATOM 736 C CA . ILE A 1 94 ? -13.577 9.120 12.890 1.00 83.38 94 ILE A CA 1
ATOM 737 C C . ILE A 1 94 ? -14.182 10.530 12.998 1.00 83.38 94 ILE A C 1
ATOM 739 O O . ILE A 1 94 ? -14.447 11.001 14.096 1.00 83.38 94 ILE A O 1
ATOM 743 N N . ARG A 1 95 ? -14.373 11.224 11.868 1.00 75.50 95 ARG A N 1
ATOM 744 C CA . ARG A 1 95 ? -14.941 12.585 11.834 1.00 75.50 95 ARG A CA 1
ATOM 745 C C . ARG A 1 95 ? -16.474 12.626 11.860 1.00 75.50 95 ARG A C 1
ATOM 747 O O . ARG A 1 95 ? -17.019 13.723 11.934 1.00 75.50 95 ARG A O 1
ATOM 754 N N . ARG A 1 96 ? -17.140 11.480 11.708 1.00 63.41 96 ARG A N 1
ATOM 755 C CA . ARG A 1 96 ? -18.595 11.335 11.841 1.00 63.41 96 ARG A CA 1
ATOM 756 C C . ARG A 1 96 ? -18.936 10.934 13.264 1.00 63.41 96 ARG A C 1
ATOM 758 O O . ARG A 1 96 ? -19.980 11.421 13.735 1.00 63.41 96 ARG A O 1
#

Secondary structure (DSSP, 8-state):
-HHHHHHHHHHHHHHHHHT--HHHHHTT-TTS-HHHHH--SHHHHHHHHHHHHHHHHHHHTTTTSTT--HHHHHHHHHHHHHHHHHHHHHHHHHT-